Protein AF-A0A7V3X5T1-F1 (afdb_monomer)

Secondary structure (DSSP, 8-state):
---TTTTTT-----HHHHT-TT---HHHHHHHHHHHHHHHH-

Foldseek 3Di:
DPDPCPLVVDPPPQPCCVPDPVNDRVSVVSVVVVVVVVVVVD

Solvent-accessible surface area (backbone atoms only — not comparable to full-atom values): 2763 Å² total; per-residue (Å²): 132,94,52,89,60,69,73,67,72,63,80,81,79,48,58,67,31,76,68,33,93,80,74,48,55,58,56,60,55,52,51,53,51,52,51,54,52,53,65,73,74,109

Radius of gyration: 11.71 Å; Cα contacts (8 Å, |Δi|>4): 14; chains: 1; bounding box: 25×17×34 Å

pLDDT: mean 87.67, std 11.88, range [53.5, 97.25]

Structure (mmCIF, N/CA/C/O backbone):
data_AF-A0A7V3X5T1-F1
#
_entry.id   AF-A0A7V3X5T1-F1
#
loop_
_atom_site.group_PDB
_atom_site.id
_atom_site.type_symbol
_atom_site.label_atom_id
_atom_site.label_alt_id
_atom_site.label_comp_id
_atom_site.label_asym_id
_atom_site.label_entity_id
_atom_site.label_seq_id
_atom_site.pdbx_PDB_ins_code
_atom_site.Cartn_x
_atom_site.Cartn_y
_atom_site.Cartn_z
_atom_site.occupancy
_atom_site.B_iso_or_equiv
_atom_site.auth_seq_id
_atom_site.auth_comp_id
_atom_site.auth_asym_id
_atom_site.auth_atom_id
_atom_site.pdbx_PDB_model_num
ATOM 1 N N . LEU A 1 1 ? -16.668 -4.840 1.339 1.00 53.50 1 LEU A N 1
ATOM 2 C CA . LEU A 1 1 ? -15.207 -5.076 1.540 1.00 53.50 1 LEU A CA 1
ATOM 3 C C . LEU A 1 1 ? -15.078 -6.339 2.390 1.00 53.50 1 LEU A C 1
ATOM 5 O O . LEU A 1 1 ? -14.591 -6.311 3.508 1.00 53.50 1 LEU A O 1
ATOM 9 N N . ASP A 1 2 ? -15.596 -7.440 1.855 1.00 57.62 2 ASP A N 1
ATOM 10 C CA . ASP A 1 2 ? -16.111 -8.583 2.626 1.00 57.62 2 ASP A CA 1
ATOM 11 C C . ASP A 1 2 ? -15.077 -9.676 2.898 1.00 57.62 2 ASP A C 1
ATOM 13 O O . ASP A 1 2 ? -15.403 -10.853 2.973 1.00 57.62 2 ASP A O 1
ATOM 17 N N . ASP A 1 3 ? -13.802 -9.306 2.992 1.00 63.81 3 ASP A N 1
ATOM 18 C CA . ASP A 1 3 ? -12.751 -10.268 3.304 1.00 63.81 3 ASP A CA 1
ATOM 19 C C . ASP A 1 3 ? -11.589 -9.555 4.014 1.00 63.81 3 ASP A C 1
ATOM 21 O O . ASP A 1 3 ? -10.840 -8.810 3.362 1.00 63.81 3 ASP A O 1
ATOM 25 N N . PRO A 1 4 ? -11.441 -9.743 5.340 1.00 66.88 4 PRO A N 1
ATOM 26 C CA . PRO A 1 4 ? -10.437 -9.044 6.132 1.00 66.88 4 PRO A CA 1
ATOM 27 C C . PRO A 1 4 ? -9.010 -9.336 5.661 1.00 66.88 4 PRO A C 1
ATOM 29 O O . PRO A 1 4 ? -8.129 -8.513 5.872 1.00 66.88 4 PRO A O 1
ATOM 32 N N . PHE A 1 5 ? -8.758 -10.441 4.953 1.00 68.94 5 PHE A N 1
ATOM 33 C CA . PHE A 1 5 ? -7.403 -10.832 4.570 1.00 68.94 5 PHE A CA 1
ATOM 34 C C . PHE A 1 5 ? -6.903 -10.191 3.273 1.00 68.94 5 PHE A C 1
ATOM 36 O O . PHE A 1 5 ? -5.696 -10.186 3.026 1.00 68.94 5 PHE A O 1
ATOM 43 N N . LYS A 1 6 ? -7.780 -9.624 2.432 1.00 81.62 6 LYS A N 1
ATOM 44 C CA . LYS A 1 6 ? -7.388 -9.124 1.098 1.00 81.62 6 LYS A CA 1
ATOM 45 C C . LYS A 1 6 ? -6.344 -8.010 1.157 1.00 81.62 6 LYS A C 1
ATOM 47 O O . LYS A 1 6 ? -5.406 -8.023 0.361 1.00 81.62 6 LYS A O 1
ATOM 52 N N . LEU A 1 7 ? -6.462 -7.084 2.111 1.00 84.75 7 LEU A N 1
ATOM 53 C CA . LEU A 1 7 ? -5.500 -5.986 2.261 1.00 84.75 7 LEU A CA 1
ATOM 54 C C . LEU A 1 7 ? -4.158 -6.454 2.851 1.00 84.75 7 LEU A C 1
ATOM 56 O O . LEU A 1 7 ? -3.093 -5.950 2.480 1.00 84.75 7 LEU A O 1
ATOM 60 N N . TYR A 1 8 ? -4.188 -7.430 3.758 1.00 88.25 8 TYR A N 1
ATOM 61 C CA . TYR A 1 8 ? -2.996 -7.881 4.478 1.00 88.25 8 TYR A CA 1
ATOM 62 C C . TYR A 1 8 ? -2.100 -8.835 3.675 1.00 88.25 8 TYR A C 1
ATOM 64 O O . TYR A 1 8 ? -0.973 -9.077 4.093 1.00 88.25 8 TYR A O 1
ATOM 72 N N . ARG A 1 9 ? -2.513 -9.278 2.477 1.00 91.00 9 ARG A N 1
ATOM 73 C CA . ARG A 1 9 ? -1.647 -10.023 1.533 1.00 91.00 9 ARG A CA 1
ATOM 74 C C . ARG A 1 9 ? -0.464 -9.209 0.999 1.00 91.00 9 ARG A C 1
ATOM 76 O O . ARG A 1 9 ? 0.470 -9.762 0.429 1.00 91.00 9 ARG A O 1
ATOM 83 N N . CYS A 1 10 ? -0.499 -7.884 1.129 1.00 92.69 10 CYS A N 1
ATOM 84 C CA . CYS A 1 10 ? 0.633 -7.051 0.749 1.00 92.69 10 CYS A CA 1
ATOM 85 C C . CYS A 1 10 ? 1.745 -7.147 1.807 1.00 92.69 10 CYS A C 1
ATOM 87 O O . CYS A 1 10 ? 1.590 -6.609 2.905 1.00 92.69 10 CYS A O 1
ATOM 89 N N . HIS A 1 11 ? 2.878 -7.758 1.452 1.00 93.75 11 HIS A N 1
ATOM 90 C CA . HIS A 1 11 ? 4.077 -7.889 2.299 1.00 93.75 11 HIS A CA 1
ATOM 91 C C . HIS A 1 11 ? 5.148 -6.823 2.025 1.00 93.75 11 HIS A C 1
ATOM 93 O O . HIS A 1 11 ? 6.313 -7.013 2.352 1.00 93.75 11 HIS A O 1
ATOM 99 N N . THR A 1 12 ? 4.776 -5.709 1.387 1.00 93.81 12 THR A N 1
ATOM 100 C CA . THR A 1 12 ? 5.700 -4.585 1.142 1.00 93.81 12 THR A CA 1
ATOM 101 C C . THR A 1 12 ? 6.945 -4.987 0.325 1.00 93.81 12 THR A C 1
ATOM 103 O O . THR A 1 12 ? 8.023 -4.441 0.505 1.00 93.81 12 THR A O 1
ATOM 106 N N . ILE A 1 13 ? 6.792 -5.924 -0.622 1.00 96.25 13 ILE A N 1
ATOM 107 C CA . ILE A 1 13 ? 7.862 -6.360 -1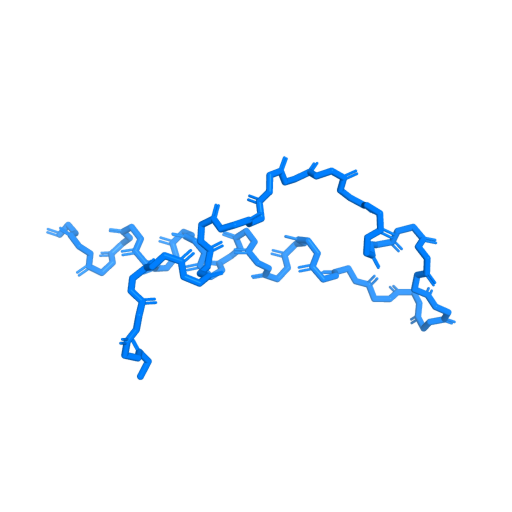.549 1.00 96.25 13 ILE A CA 1
ATOM 108 C C . ILE A 1 13 ? 8.212 -5.253 -2.570 1.00 96.25 13 ILE A C 1
ATOM 110 O O . ILE A 1 13 ? 9.276 -5.264 -3.172 1.00 96.25 13 ILE A O 1
ATOM 114 N N . MET A 1 14 ? 7.323 -4.271 -2.768 1.00 94.50 14 MET A N 1
ATOM 115 C CA . MET A 1 14 ? 7.505 -3.099 -3.649 1.00 94.50 14 MET A CA 1
ATOM 116 C C . MET A 1 14 ? 7.608 -3.377 -5.162 1.00 94.50 14 MET A C 1
ATOM 118 O O . MET A 1 14 ? 7.715 -2.429 -5.940 1.00 94.50 14 MET A O 1
ATOM 122 N N . ASN A 1 15 ? 7.463 -4.628 -5.620 1.00 96.38 15 ASN A N 1
ATOM 123 C CA . ASN A 1 15 ? 7.454 -4.964 -7.056 1.00 96.38 15 ASN A CA 1
ATOM 124 C C . ASN A 1 15 ? 6.414 -4.167 -7.862 1.00 96.38 15 ASN A C 1
ATOM 126 O O . ASN A 1 15 ? 6.681 -3.767 -8.992 1.00 96.38 15 ASN A O 1
ATOM 130 N N . CYS A 1 16 ? 5.247 -3.894 -7.272 1.00 96.12 16 CYS A N 1
ATOM 131 C CA . CYS A 1 16 ? 4.186 -3.108 -7.904 1.00 96.12 16 CYS A CA 1
ATOM 132 C C . CYS A 1 16 ? 4.593 -1.654 -8.192 1.00 96.12 16 CYS A C 1
ATOM 134 O O . CYS A 1 16 ? 4.153 -1.092 -9.191 1.00 96.12 16 CYS A O 1
ATOM 136 N N . THR A 1 17 ? 5.429 -1.053 -7.343 1.00 96.31 17 THR A N 1
ATOM 137 C CA . THR A 1 17 ? 5.951 0.305 -7.538 1.00 96.31 17 THR A CA 1
ATOM 138 C C . THR A 1 17 ? 7.055 0.309 -8.593 1.00 96.31 17 THR A C 1
ATOM 140 O O . THR A 1 17 ? 7.026 1.145 -9.489 1.00 96.31 17 THR A O 1
ATOM 143 N N . ASN A 1 18 ? 7.966 -0.670 -8.555 1.00 96.00 18 ASN A N 1
ATOM 144 C CA . ASN A 1 18 ? 9.080 -0.762 -9.508 1.00 96.00 18 ASN A CA 1
ATOM 145 C C . ASN A 1 18 ? 8.623 -1.055 -10.943 1.00 96.00 18 ASN A C 1
ATOM 147 O O . ASN A 1 18 ? 9.192 -0.528 -11.891 1.00 96.00 18 ASN A O 1
ATOM 151 N N . THR A 1 19 ? 7.589 -1.883 -11.116 1.00 97.25 19 THR A N 1
ATOM 152 C CA . THR A 1 19 ? 7.098 -2.254 -12.451 1.00 97.25 19 THR A CA 1
ATOM 153 C C . THR A 1 19 ? 6.159 -1.221 -13.067 1.00 97.25 19 THR A C 1
ATOM 155 O O . THR A 1 19 ? 5.728 -1.416 -14.202 1.00 97.25 19 THR A O 1
ATOM 158 N N . CYS A 1 20 ? 5.750 -0.180 -12.334 1.00 96.00 20 CYS A N 1
ATOM 159 C CA . CYS A 1 20 ?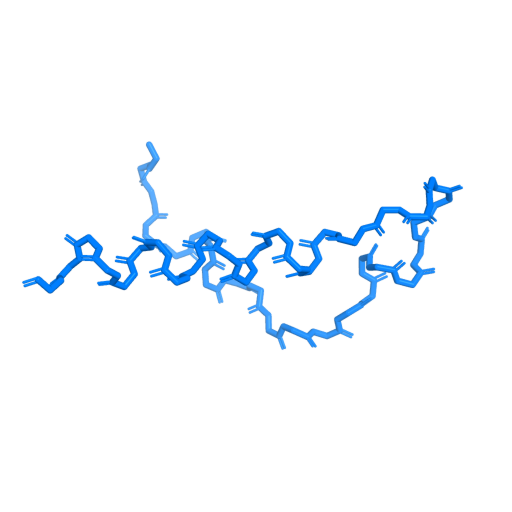 4.658 0.671 -12.786 1.00 96.00 20 CYS A CA 1
ATOM 160 C C . CYS A 1 20 ? 5.109 1.573 -13.949 1.00 96.00 20 CYS A C 1
ATOM 162 O O . CYS A 1 20 ? 5.847 2.532 -13.719 1.00 96.00 20 CYS A O 1
ATOM 164 N N . PRO A 1 21 ? 4.588 1.377 -15.177 1.00 97.00 21 PRO A N 1
ATOM 165 C CA . PRO A 1 21 ? 4.986 2.185 -16.334 1.00 97.00 21 PRO A CA 1
ATOM 166 C C . PRO A 1 21 ? 4.475 3.631 -16.246 1.00 97.00 21 PRO A C 1
ATOM 168 O O . PRO A 1 21 ? 4.883 4.487 -17.020 1.00 97.00 21 PRO A O 1
ATOM 171 N N . LYS A 1 22 ? 3.560 3.905 -15.306 1.00 96.69 22 LYS A N 1
ATOM 172 C CA . LYS A 1 22 ? 2.973 5.227 -15.053 1.00 96.69 22 LYS A CA 1
ATOM 173 C C . LYS A 1 22 ? 3.656 5.981 -13.906 1.00 96.69 22 LYS A C 1
ATOM 175 O O . LYS A 1 22 ? 3.162 7.030 -13.513 1.00 96.69 22 LYS A O 1
ATOM 180 N N . GLY A 1 23 ? 4.715 5.424 -13.308 1.00 93.44 23 GLY A N 1
ATOM 181 C CA . GLY A 1 23 ? 5.400 6.038 -12.162 1.00 93.44 23 GLY A CA 1
ATOM 182 C C . GLY A 1 23 ? 4.527 6.172 -10.907 1.00 93.44 23 GLY A C 1
ATOM 183 O O . GLY A 1 23 ? 4.808 6.989 -10.033 1.00 93.44 23 GLY A O 1
ATOM 184 N N . LEU A 1 24 ? 3.443 5.395 -10.812 1.00 96.56 24 LEU A N 1
ATOM 185 C CA . LEU A 1 24 ? 2.596 5.380 -9.624 1.00 96.56 24 LEU A CA 1
ATOM 186 C C . LEU A 1 24 ? 3.266 4.562 -8.520 1.00 96.56 24 LEU A C 1
ATOM 188 O O . LEU A 1 24 ? 4.070 3.669 -8.783 1.00 96.56 24 LEU A O 1
ATOM 192 N N . ASN A 1 25 ? 2.861 4.814 -7.276 1.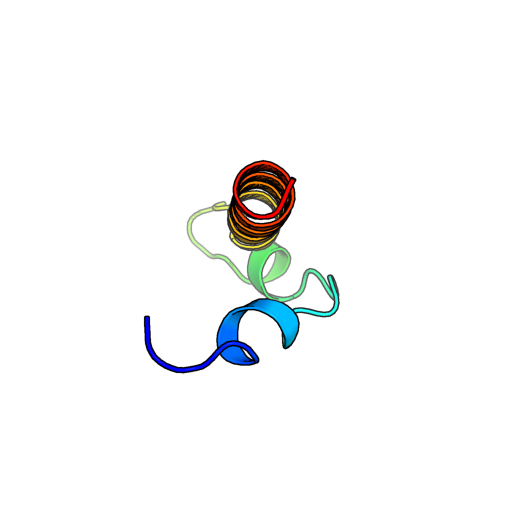00 96.19 25 ASN A N 1
ATOM 193 C CA . ASN A 1 25 ? 3.331 4.055 -6.122 1.00 96.19 25 ASN A CA 1
ATOM 194 C C . ASN A 1 25 ? 2.164 3.324 -5.430 1.00 96.19 25 ASN A C 1
ATOM 196 O O . ASN A 1 25 ? 1.622 3.826 -4.439 1.00 96.19 25 ASN A O 1
ATOM 200 N N . PRO A 1 26 ? 1.760 2.138 -5.933 1.00 95.94 26 PRO A N 1
ATOM 201 C CA . PRO A 1 26 ? 0.684 1.353 -5.334 1.00 95.94 26 PRO A CA 1
ATOM 202 C C . PRO A 1 26 ? 0.992 0.937 -3.894 1.00 95.94 26 PRO A C 1
ATOM 204 O O . PRO A 1 26 ? 0.093 0.903 -3.059 1.00 95.94 26 PRO A O 1
ATOM 207 N N . ALA A 1 27 ? 2.259 0.656 -3.577 1.00 95.62 27 ALA A N 1
ATOM 208 C CA . ALA A 1 27 ? 2.649 0.258 -2.231 1.00 95.62 27 ALA A CA 1
ATOM 209 C C . ALA A 1 27 ? 2.405 1.368 -1.198 1.00 95.62 27 ALA A C 1
ATOM 211 O O . ALA A 1 27 ? 1.915 1.082 -0.105 1.00 95.62 27 ALA A O 1
ATOM 212 N N . LYS A 1 28 ? 2.658 2.635 -1.563 1.00 95.44 28 LYS A N 1
ATOM 213 C CA . LYS A 1 28 ? 2.330 3.790 -0.716 1.00 95.44 28 LYS A CA 1
ATOM 214 C C . LYS A 1 28 ? 0.827 3.881 -0.455 1.00 95.44 28 LYS A C 1
ATOM 216 O O . LYS A 1 28 ? 0.423 4.026 0.691 1.00 95.44 28 LYS A O 1
ATOM 221 N N . ALA A 1 29 ? 0.001 3.738 -1.492 1.00 95.38 29 ALA A N 1
ATOM 222 C CA . ALA A 1 29 ? -1.452 3.767 -1.333 1.00 95.38 29 ALA A CA 1
ATOM 223 C C . ALA A 1 29 ? -1.951 2.638 -0.413 1.00 95.38 29 ALA A C 1
ATOM 225 O O . ALA A 1 29 ? -2.760 2.879 0.477 1.00 95.38 29 ALA A O 1
ATOM 226 N N . ILE A 1 30 ? -1.420 1.419 -0.565 1.00 94.06 30 ILE A N 1
ATOM 227 C CA . ILE A 1 30 ? -1.766 0.288 0.308 1.00 94.06 30 ILE A CA 1
ATOM 228 C C . ILE A 1 30 ? -1.350 0.557 1.762 1.00 94.06 30 ILE A C 1
ATOM 230 O O . ILE A 1 30 ? -2.094 0.207 2.676 1.00 94.06 30 ILE A O 1
ATOM 234 N N . ALA A 1 31 ? -0.191 1.180 1.992 1.00 93.44 31 ALA A N 1
ATOM 235 C CA . ALA A 1 31 ? 0.257 1.542 3.335 1.00 93.44 31 ALA A CA 1
ATOM 236 C C . ALA A 1 31 ? -0.689 2.549 4.008 1.00 93.44 31 ALA A C 1
ATOM 238 O O . ALA A 1 31 ? -1.053 2.350 5.164 1.00 93.44 31 ALA A O 1
ATOM 239 N N . GLU A 1 32 ? -1.139 3.576 3.282 1.00 93.31 32 GLU A N 1
ATOM 240 C CA . GLU A 1 32 ? -2.126 4.533 3.801 1.00 93.31 32 GLU A CA 1
ATOM 241 C C . GLU A 1 32 ? -3.463 3.851 4.118 1.00 93.31 32 GLU A C 1
ATOM 243 O O . GLU A 1 32 ? -4.032 4.070 5.182 1.00 93.31 32 GLU A O 1
ATOM 248 N N . ILE 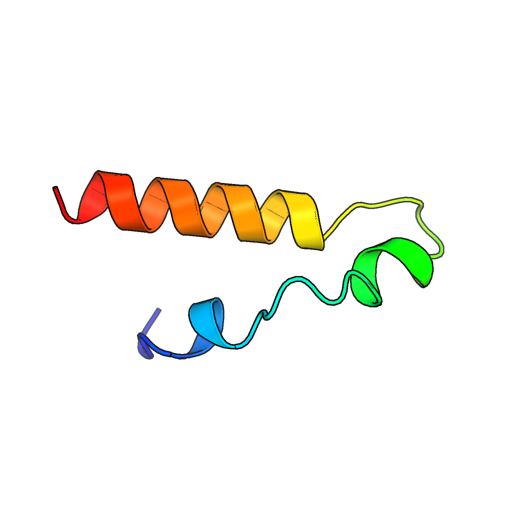A 1 33 ? -3.927 2.932 3.265 1.00 91.38 33 ILE A N 1
ATOM 249 C CA . ILE A 1 33 ? -5.151 2.167 3.544 1.00 91.38 33 ILE A CA 1
ATOM 250 C C . ILE A 1 33 ? -4.987 1.313 4.811 1.00 91.38 33 ILE A C 1
ATOM 252 O O . ILE A 1 33 ? -5.900 1.263 5.631 1.00 91.38 33 ILE A O 1
ATOM 256 N N . LYS A 1 34 ? -3.828 0.671 5.018 1.00 89.69 34 LYS A N 1
ATOM 257 C CA . LYS A 1 34 ? -3.559 -0.098 6.245 1.00 89.69 34 LYS A CA 1
ATOM 258 C C . LYS A 1 34 ? -3.593 0.785 7.494 1.00 89.69 34 LYS A C 1
ATOM 260 O O . LYS A 1 34 ? -4.181 0.363 8.484 1.00 89.69 34 LYS A O 1
ATOM 265 N N . LYS A 1 35 ? -3.018 1.994 7.446 1.00 90.19 35 LYS A N 1
ATOM 266 C CA . LYS A 1 35 ? -3.095 2.962 8.556 1.00 90.19 35 LYS A CA 1
ATOM 267 C C . LYS A 1 35 ? -4.543 3.327 8.872 1.00 90.19 35 LYS A C 1
ATOM 269 O O . LYS A 1 35 ? -4.965 3.169 10.009 1.00 90.19 35 LYS A O 1
ATOM 274 N N . LEU A 1 36 ? -5.321 3.687 7.850 1.00 90.00 36 LEU A N 1
ATOM 275 C CA . LEU A 1 36 ? -6.739 4.023 8.000 1.00 90.00 36 LEU A CA 1
ATOM 276 C C . LEU A 1 36 ? -7.565 2.859 8.569 1.00 90.00 36 LEU A C 1
ATOM 278 O O . LEU A 1 36 ? -8.534 3.086 9.286 1.00 90.00 36 LEU A O 1
ATOM 282 N N . MET A 1 37 ? -7.217 1.605 8.259 1.00 86.25 37 MET A N 1
ATOM 283 C CA . MET A 1 37 ? -7.883 0.447 8.866 1.00 86.25 37 MET A CA 1
ATOM 284 C C . MET A 1 37 ? -7.537 0.287 10.347 1.00 86.25 37 MET A C 1
ATOM 286 O O . MET A 1 37 ? -8.428 -0.018 11.132 1.00 86.25 37 MET A O 1
ATOM 290 N N . VAL A 1 38 ? -6.282 0.524 10.741 1.00 86.62 38 VAL A N 1
ATOM 291 C CA . VAL A 1 38 ? -5.880 0.519 12.157 1.00 86.62 38 VAL A CA 1
ATOM 292 C C . 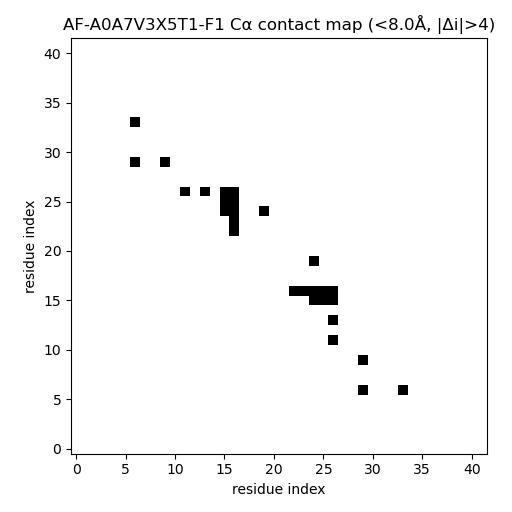VAL A 1 38 ? -6.600 1.633 12.916 1.00 86.62 38 VAL A C 1
ATOM 294 O O . VAL A 1 38 ? -7.230 1.345 13.923 1.00 86.62 38 VAL A O 1
ATOM 297 N N . GLU A 1 39 ? -6.601 2.860 12.394 1.00 87.19 39 GLU A N 1
ATOM 298 C CA . GLU A 1 39 ? -7.296 4.010 12.999 1.00 87.19 39 GLU A CA 1
ATOM 299 C C . GLU A 1 39 ? -8.802 3.785 13.184 1.00 87.19 39 GLU A C 1
ATOM 301 O O . GLU A 1 39 ? -9.375 4.277 14.143 1.00 87.19 39 GLU A O 1
ATOM 306 N N . ARG A 1 40 ? -9.455 3.027 12.293 1.00 77.88 40 ARG A N 1
ATOM 307 C CA . ARG A 1 40 ? -10.884 2.677 12.416 1.00 77.88 40 ARG A CA 1
ATOM 308 C C . ARG A 1 40 ? -11.184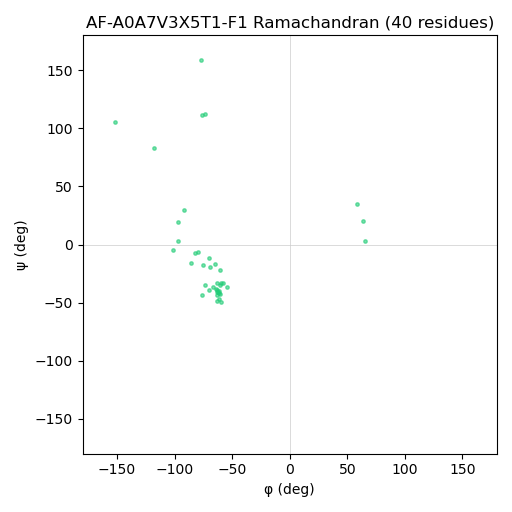 1.606 13.462 1.00 77.88 40 ARG A C 1
ATOM 310 O O . ARG A 1 40 ? -12.351 1.409 13.784 1.00 77.88 40 ARG A O 1
ATOM 317 N N . THR A 1 41 ? -10.174 0.849 13.883 1.00 73.75 41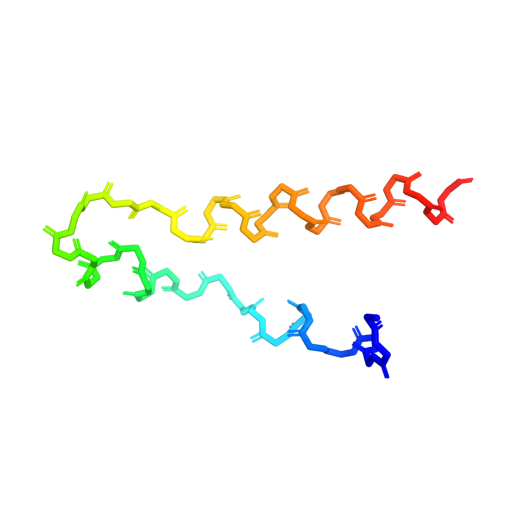 THR A N 1
ATOM 318 C CA . THR A 1 41 ? -10.332 -0.285 14.809 1.00 73.75 41 THR A CA 1
ATOM 319 C C . THR A 1 41 ? -9.929 0.087 16.244 1.00 73.75 41 THR A C 1
ATOM 321 O O . THR A 1 41 ? -10.072 -0.739 17.143 1.00 73.75 41 THR A O 1
ATOM 324 N N . VAL A 1 42 ? -9.420 1.307 16.453 1.00 60.50 42 VAL A N 1
ATOM 325 C CA . VAL A 1 42 ? -9.134 1.919 17.763 1.00 60.50 42 VAL A CA 1
ATOM 326 C C . VAL A 1 42 ? -10.307 2.806 18.158 1.00 60.50 42 VAL A C 1
ATOM 328 O O . VAL A 1 42 ? -10.687 2.754 19.347 1.00 60.50 42 VAL A O 1
#

Mean predicted aligned error: 4.63 Å

Sequen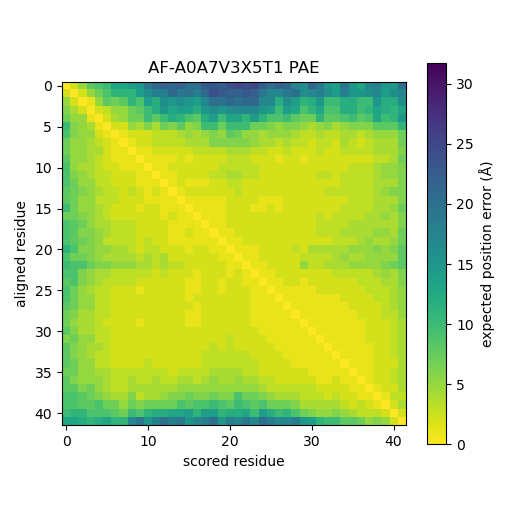ce (42 aa):
LDDPFKLYRCHTIMNCTNTCPKGLNPAKAIAEIKKLMVERTV

Nearest PDB structures (foldseek):
  8gs8-assembly1_B  TM=9.052E-01  e=1.724E-03  Homo sapiens
  7bkb-assembly1_C  TM=8.983E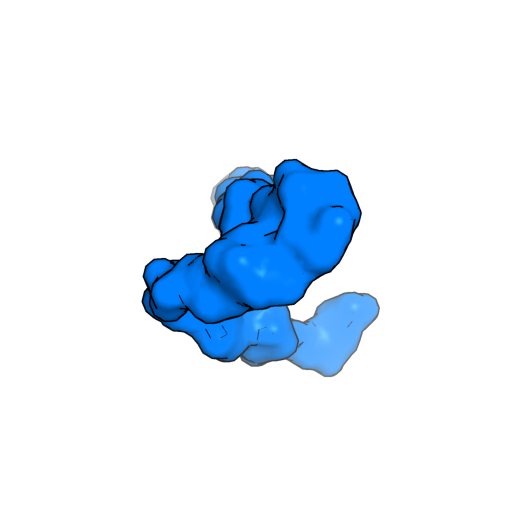-01  e=3.288E-01  Methanospirillum hungatei JF-1
  8bqs-assembly1_CB  TM=9.151E-01  e=9.398E-01  Tetrahymena thermophila SB210
  5odh-assembly1_C  TM=9.212E-01  e=2.312E+00  Methanothermococcus thermolithotrophicus DSM 2095